Protein AF-I3YHZ5-F1 (afdb_monomer_lite)

Sequence (94 aa):
MKKRLFTAAATLLAAPLFAQTISWDLSPVTASLRTLVPNLLGLLCFVALFGWTIWNLVQNWKDRAEILSNAGWALVIIAVGYGMVYGAMNVLLR

Foldseek 3Di:
DVVVVVVVVVVVVCVVVVVPPPPPPCVVVLVCCLQVVLVVQLVVLLVVLVVVLVVCCVVPVVCNVVSVVVSVVSNVVSVVVSVVSSVVSVVVSD

Organism: Alistipes finegoldii (strain DSM 17242 / JCM 16770 / CCUG 46020 / CIP 107999 / KCTC 15236 / AHN 2437) (NCBI:txid679935)

Radius of gyration: 27.86 Å; chains: 1; bounding box: 53×42×74 Å

Structure (mmCIF, N/CA/C/O backbone):
data_AF-I3YHZ5-F1
#
_entry.id   AF-I3YHZ5-F1
#
loop_
_atom_site.group_PDB
_atom_site.id
_atom_site.type_symbol
_atom_site.label_atom_id
_atom_site.label_alt_id
_atom_site.label_comp_id
_atom_site.label_asym_id
_atom_site.label_entity_id
_atom_site.label_seq_id
_atom_site.pdbx_PDB_ins_code
_atom_site.Cartn_x
_atom_site.Cartn_y
_atom_site.Cartn_z
_atom_site.occupancy
_atom_site.B_iso_or_equiv
_atom_site.auth_seq_id
_atom_site.auth_comp_id
_atom_site.auth_asym_id
_atom_site.auth_atom_id
_atom_site.pdbx_PDB_model_num
ATOM 1 N N . MET A 1 1 ? 34.018 35.836 -51.368 1.00 50.31 1 MET A N 1
ATOM 2 C CA . MET A 1 1 ? 33.249 34.568 -51.453 1.00 50.31 1 MET A CA 1
ATOM 3 C C . MET A 1 1 ? 33.824 33.456 -50.572 1.00 50.31 1 MET A C 1
ATOM 5 O O . MET A 1 1 ? 33.056 32.845 -49.848 1.00 50.31 1 MET A O 1
ATOM 9 N N . LYS A 1 2 ? 35.152 33.251 -50.532 1.00 52.19 2 LYS A N 1
ATOM 10 C CA . LYS A 1 2 ? 35.806 32.194 -49.727 1.00 52.19 2 LYS A CA 1
ATOM 11 C C . LYS A 1 2 ? 35.437 32.202 -48.230 1.00 52.19 2 LYS A C 1
ATOM 13 O O . LYS A 1 2 ? 35.089 31.164 -47.693 1.00 52.19 2 LYS A O 1
ATOM 18 N N . LYS A 1 3 ? 35.410 33.371 -47.574 1.00 53.25 3 LYS A N 1
ATOM 19 C CA . LYS A 1 3 ? 35.113 33.477 -46.128 1.00 53.25 3 LYS A CA 1
ATOM 20 C C . LYS A 1 3 ? 33.712 32.977 -45.740 1.00 53.25 3 LYS A C 1
ATOM 22 O O . LYS A 1 3 ? 33.584 32.336 -44.713 1.00 53.25 3 LYS A O 1
ATOM 27 N N . ARG A 1 4 ? 32.693 33.204 -46.582 1.00 56.06 4 ARG A N 1
ATOM 28 C CA . ARG A 1 4 ? 31.306 32.765 -46.320 1.00 56.06 4 ARG A CA 1
ATOM 29 C C . ARG A 1 4 ? 31.140 31.246 -46.438 1.00 56.06 4 ARG A C 1
ATOM 31 O O . ARG A 1 4 ? 30.349 30.671 -45.705 1.00 56.06 4 ARG A O 1
ATOM 38 N N . LEU A 1 5 ? 31.921 30.609 -47.315 1.00 59.81 5 LEU A N 1
ATOM 39 C CA . LEU A 1 5 ? 31.954 29.150 -47.453 1.00 59.81 5 LEU A CA 1
ATOM 40 C C . LEU A 1 5 ? 32.588 28.484 -46.224 1.00 59.81 5 LEU A C 1
ATOM 42 O O . LEU A 1 5 ? 32.075 27.477 -45.755 1.00 59.81 5 LEU A O 1
ATOM 46 N N . PHE A 1 6 ? 33.640 29.082 -45.652 1.00 59.12 6 PHE A N 1
ATOM 47 C CA . PHE A 1 6 ? 34.243 28.592 -44.406 1.00 59.12 6 PHE A CA 1
ATOM 48 C C . PHE A 1 6 ? 33.299 28.719 -43.205 1.00 59.12 6 PHE A C 1
ATOM 50 O O . PHE A 1 6 ? 33.230 27.804 -42.391 1.00 59.12 6 PHE A O 1
ATOM 57 N N . THR A 1 7 ? 32.534 29.810 -43.106 1.00 60.00 7 THR A N 1
ATOM 58 C CA . THR A 1 7 ? 31.551 29.979 -42.023 1.00 60.00 7 THR A CA 1
ATOM 59 C C . THR A 1 7 ? 30.385 28.998 -42.158 1.00 60.00 7 THR A C 1
ATOM 61 O O . THR A 1 7 ? 29.985 28.405 -41.164 1.00 60.00 7 THR A O 1
ATOM 64 N N . ALA A 1 8 ? 29.894 28.763 -43.380 1.00 60.81 8 ALA A N 1
ATOM 65 C CA . ALA A 1 8 ? 28.836 27.785 -43.643 1.00 60.81 8 ALA A CA 1
ATOM 66 C C . ALA A 1 8 ? 29.292 26.335 -43.383 1.00 60.81 8 ALA A C 1
ATOM 68 O O . ALA A 1 8 ? 28.546 25.539 -42.815 1.00 60.81 8 ALA A O 1
ATOM 69 N N . ALA A 1 9 ? 30.535 25.997 -43.740 1.00 61.94 9 ALA A N 1
ATOM 70 C CA . ALA A 1 9 ? 31.130 24.702 -43.419 1.00 61.94 9 ALA A CA 1
ATOM 71 C C . ALA A 1 9 ? 31.307 24.518 -41.901 1.00 61.94 9 ALA A C 1
ATOM 73 O O . ALA A 1 9 ? 30.995 23.454 -41.381 1.00 61.94 9 ALA A O 1
ATOM 74 N N . ALA A 1 10 ? 31.725 25.557 -41.170 1.00 61.75 10 ALA A N 1
ATOM 75 C CA . ALA A 1 10 ? 31.852 25.507 -39.713 1.00 61.75 10 ALA A CA 1
ATOM 76 C C . ALA A 1 10 ? 30.496 25.329 -39.004 1.00 61.75 10 ALA A C 1
ATOM 78 O O . ALA A 1 10 ? 30.410 24.575 -38.039 1.00 61.75 10 ALA A O 1
ATOM 79 N N . THR A 1 11 ? 29.419 25.948 -39.500 1.00 59.97 11 THR A N 1
ATOM 80 C CA . THR A 1 11 ? 28.065 25.739 -38.956 1.00 59.97 11 THR A CA 1
ATOM 81 C C . THR A 1 11 ? 27.498 24.361 -39.297 1.00 59.97 11 THR A C 1
ATOM 83 O O . THR A 1 11 ? 26.793 23.785 -38.477 1.00 59.97 11 THR A O 1
ATOM 86 N N . LEU A 1 12 ? 27.838 23.794 -40.461 1.00 59.09 12 LEU A N 1
ATOM 87 C CA . LEU A 1 12 ? 27.460 22.422 -40.833 1.00 59.09 12 LEU A CA 1
ATOM 88 C C . LEU A 1 12 ? 28.262 21.361 -40.062 1.00 59.09 12 LEU A C 1
ATOM 90 O O . LEU A 1 12 ? 27.726 20.301 -39.759 1.00 59.09 12 LEU A O 1
ATOM 94 N N . LEU A 1 13 ? 29.514 21.654 -39.695 1.00 58.62 13 LEU A N 1
ATOM 95 C CA . LEU A 1 13 ? 30.344 20.805 -38.829 1.00 58.62 13 LEU A CA 1
ATOM 96 C C . LEU A 1 13 ? 30.010 20.955 -37.333 1.00 58.62 13 LEU A C 1
ATOM 98 O O . LEU A 1 13 ? 30.359 20.072 -36.557 1.00 58.62 13 LEU A O 1
ATOM 102 N N . ALA A 1 14 ? 29.321 22.031 -36.931 1.00 53.81 14 ALA A N 1
ATOM 103 C CA . ALA A 1 14 ? 28.759 22.225 -35.587 1.00 53.81 14 ALA A CA 1
ATOM 104 C C . ALA A 1 14 ? 27.301 21.734 -35.456 1.00 53.81 14 ALA A C 1
ATOM 106 O O . ALA A 1 14 ? 26.838 21.451 -34.352 1.00 53.81 14 ALA A O 1
ATOM 107 N N . ALA A 1 15 ? 26.592 21.547 -36.574 1.00 52.25 15 ALA A N 1
ATOM 108 C CA . ALA A 1 15 ? 25.284 20.896 -36.619 1.00 52.25 15 ALA A CA 1
ATOM 109 C C . ALA A 1 15 ? 25.221 19.477 -35.996 1.00 52.25 15 ALA A C 1
ATOM 111 O O . ALA A 1 15 ? 24.162 19.148 -35.455 1.00 52.25 15 ALA A O 1
ATOM 112 N N . PRO A 1 16 ? 26.288 18.640 -35.966 1.00 54.56 16 PRO A N 1
ATOM 113 C CA . PRO A 1 16 ? 26.219 17.347 -35.301 1.00 54.56 16 PRO A CA 1
ATOM 114 C C . PRO A 1 16 ? 26.145 17.471 -33.775 1.00 54.56 16 PRO A C 1
ATOM 116 O O . PRO A 1 16 ? 25.739 16.508 -33.141 1.00 54.56 16 PRO A O 1
ATOM 119 N N . LEU A 1 17 ? 26.479 18.623 -33.171 1.00 51.41 17 LEU A N 1
ATOM 120 C CA . LEU A 1 17 ? 26.347 18.807 -31.719 1.00 51.41 17 LEU A CA 1
ATOM 121 C C . LEU A 1 17 ? 24.875 18.926 -31.284 1.00 51.41 17 LEU A C 1
ATOM 123 O O . LEU A 1 17 ? 24.511 18.464 -30.211 1.00 51.41 17 LEU A O 1
ATOM 127 N N . PHE A 1 18 ? 24.022 19.510 -32.133 1.00 52.69 18 PHE A N 1
ATOM 128 C CA . PHE A 1 18 ? 22.577 19.641 -31.888 1.00 52.69 18 PHE A CA 1
ATOM 129 C C . PHE A 1 18 ? 21.767 18.447 -32.414 1.00 52.69 18 PHE A C 1
ATOM 131 O O . PHE A 1 18 ? 20.619 18.265 -32.018 1.00 52.69 18 PHE A O 1
ATOM 138 N N . ALA A 1 19 ? 22.360 17.640 -33.300 1.00 49.72 19 ALA A N 1
ATOM 139 C CA . ALA A 1 19 ? 21.787 16.395 -33.812 1.00 49.72 19 ALA A CA 1
ATOM 140 C C . ALA A 1 19 ? 22.252 15.147 -33.037 1.00 49.72 19 ALA A C 1
ATOM 142 O O . ALA A 1 19 ? 21.856 14.032 -33.378 1.00 49.72 19 ALA A O 1
ATOM 143 N N . GLN A 1 20 ? 23.067 15.309 -31.989 1.00 54.06 20 GLN A N 1
ATOM 144 C CA . GLN A 1 20 ? 23.283 14.249 -31.013 1.00 54.06 20 GLN A CA 1
ATOM 145 C C . GLN A 1 20 ? 21.955 13.992 -30.302 1.00 54.06 20 GLN A C 1
ATOM 147 O O . GLN A 1 20 ? 21.537 14.753 -29.431 1.00 54.06 20 GLN A O 1
ATOM 152 N N . THR A 1 21 ? 21.286 12.897 -30.661 1.00 56.59 21 THR A N 1
ATOM 153 C CA . THR A 1 21 ? 20.332 12.256 -29.762 1.00 56.59 21 THR A CA 1
ATOM 154 C C . THR A 1 21 ? 21.094 11.953 -28.482 1.00 56.59 21 THR A C 1
ATOM 156 O O . THR A 1 21 ? 21.861 10.992 -28.426 1.00 56.59 21 THR A O 1
ATOM 159 N N . ILE A 1 22 ? 20.940 12.810 -27.474 1.00 61.59 22 ILE A N 1
ATOM 160 C CA . ILE A 1 22 ? 21.385 12.502 -26.125 1.00 61.59 22 ILE A CA 1
ATOM 161 C C . ILE A 1 22 ? 20.560 11.280 -25.734 1.00 61.59 22 ILE A C 1
ATOM 163 O O . ILE A 1 22 ? 19.361 11.387 -25.474 1.00 61.59 22 ILE A O 1
ATOM 167 N N . SER A 1 23 ? 21.168 10.098 -25.788 1.00 63.28 23 SER A N 1
ATOM 168 C CA . SER A 1 23 ? 20.586 8.886 -25.234 1.00 63.28 23 SER A CA 1
ATOM 169 C C . SER A 1 23 ? 20.624 9.051 -23.720 1.00 63.28 23 SER A C 1
ATOM 171 O O . SER A 1 23 ? 21.587 8.652 -23.066 1.00 63.28 23 SER A O 1
ATOM 173 N N . TRP A 1 24 ? 19.628 9.750 -23.176 1.00 69.06 24 TRP A N 1
ATOM 174 C CA . TRP A 1 24 ? 19.449 9.865 -21.738 1.00 69.06 24 TRP A CA 1
ATOM 175 C C . TRP A 1 24 ? 19.228 8.457 -21.202 1.00 69.06 24 TRP A C 1
ATOM 177 O O . TRP A 1 24 ? 18.218 7.824 -21.513 1.00 69.06 24 TRP A O 1
ATOM 187 N N . ASP A 1 25 ? 20.188 7.957 -20.427 1.00 76.75 25 ASP A N 1
ATOM 188 C CA . ASP A 1 25 ? 19.994 6.720 -19.692 1.00 76.75 25 ASP A CA 1
ATOM 189 C C . ASP A 1 25 ? 18.943 6.974 -18.605 1.00 76.75 25 ASP A C 1
ATOM 191 O O . ASP A 1 25 ? 19.209 7.577 -17.565 1.00 76.75 25 ASP A O 1
ATOM 195 N N . LEU A 1 26 ? 17.708 6.567 -18.895 1.00 76.88 26 LEU A N 1
ATOM 196 C CA . LEU A 1 26 ? 16.567 6.662 -17.988 1.00 76.88 26 LEU A CA 1
ATOM 197 C C . LEU A 1 26 ? 16.493 5.456 -17.037 1.00 76.88 26 LEU A C 1
ATOM 199 O O . LEU A 1 26 ? 15.573 5.392 -16.216 1.00 76.88 26 LEU A O 1
ATOM 203 N N . SER A 1 27 ? 17.449 4.521 -17.096 1.00 79.19 27 SER A N 1
ATOM 204 C CA . SER A 1 27 ? 17.558 3.384 -16.171 1.00 79.19 27 SER A CA 1
ATOM 205 C C . SER A 1 27 ? 17.508 3.804 -14.690 1.00 79.19 27 SER A C 1
ATOM 207 O O . SER A 1 27 ? 16.724 3.225 -13.934 1.00 79.19 27 SER A O 1
ATOM 209 N N . PRO A 1 28 ? 18.204 4.873 -14.242 1.00 78.31 28 PRO A N 1
ATOM 210 C CA . PRO A 1 28 ? 18.143 5.301 -12.843 1.00 78.31 28 PRO A CA 1
ATOM 211 C C . PRO A 1 28 ? 16.748 5.792 -12.424 1.00 78.31 28 PRO A C 1
ATOM 213 O O . PRO A 1 28 ? 16.287 5.526 -11.310 1.00 78.31 28 PRO A O 1
ATOM 216 N N . VAL A 1 29 ? 16.051 6.497 -13.323 1.00 79.44 29 VAL A N 1
ATOM 217 C CA . VAL A 1 29 ? 14.714 7.060 -13.069 1.00 79.44 29 VAL A CA 1
ATOM 218 C C . VAL A 1 29 ? 13.661 5.955 -13.066 1.00 79.44 29 VAL A C 1
ATOM 220 O O . VAL A 1 29 ? 12.833 5.893 -12.162 1.00 79.44 29 VAL A O 1
ATOM 223 N N . THR A 1 30 ? 13.719 5.040 -14.032 1.00 80.25 30 THR A N 1
ATOM 224 C CA . THR A 1 30 ? 12.805 3.891 -14.125 1.00 80.25 30 THR A CA 1
ATOM 225 C C . THR A 1 30 ? 12.988 2.920 -12.957 1.00 80.25 30 THR A C 1
ATOM 227 O O . THR A 1 30 ? 11.996 2.484 -12.368 1.00 80.25 30 THR A O 1
ATOM 230 N N . ALA A 1 31 ? 14.230 2.653 -12.538 1.00 77.56 31 ALA A N 1
ATOM 231 C CA . ALA A 1 31 ? 14.525 1.859 -11.345 1.00 77.56 31 ALA A CA 1
ATOM 232 C C . ALA A 1 31 ? 13.973 2.507 -10.064 1.00 77.56 31 ALA A C 1
ATOM 234 O O . ALA A 1 31 ? 13.407 1.818 -9.213 1.00 7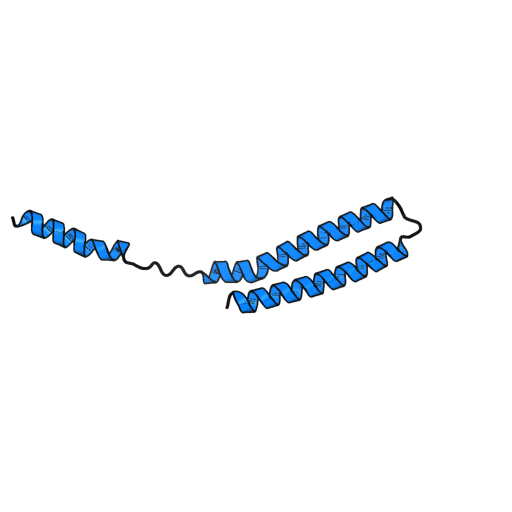7.56 31 ALA A O 1
ATOM 235 N N . SER A 1 32 ? 14.083 3.834 -9.949 1.00 84.44 32 SER A N 1
ATOM 236 C CA . SER A 1 32 ? 13.541 4.581 -8.810 1.00 84.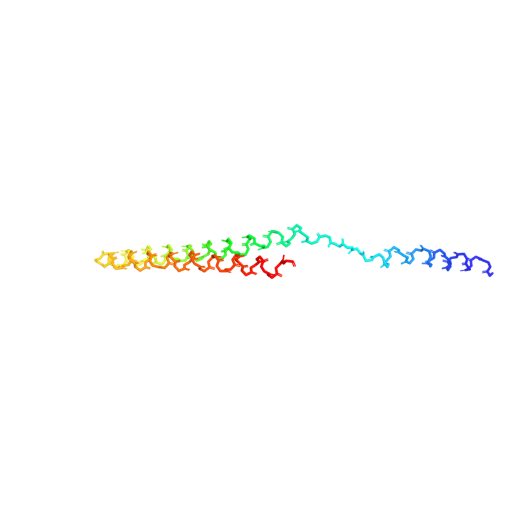44 32 SER A CA 1
ATOM 237 C C . SER A 1 32 ? 12.011 4.577 -8.799 1.00 84.44 32 SER A C 1
ATOM 239 O O . SER A 1 32 ? 11.404 4.307 -7.766 1.00 84.44 32 SER A O 1
ATOM 241 N N . LEU A 1 33 ? 11.362 4.812 -9.943 1.00 83.62 33 LEU A N 1
ATOM 242 C CA . LEU A 1 33 ? 9.896 4.820 -10.056 1.00 83.62 33 LEU A CA 1
ATOM 243 C C . LEU A 1 33 ? 9.273 3.467 -9.698 1.00 83.62 33 LEU A C 1
ATOM 245 O O . LEU A 1 33 ? 8.224 3.421 -9.054 1.00 83.62 33 LEU A O 1
ATOM 249 N N . ARG A 1 34 ? 9.952 2.372 -10.054 1.00 85.50 34 ARG A N 1
ATOM 250 C CA . ARG A 1 34 ? 9.513 0.998 -9.789 1.00 85.50 34 ARG A CA 1
ATOM 251 C C . ARG A 1 34 ? 9.296 0.699 -8.306 1.00 85.50 34 ARG A C 1
ATOM 253 O O . ARG A 1 34 ? 8.437 -0.111 -7.970 1.00 85.50 34 ARG A O 1
ATOM 260 N N . THR A 1 35 ? 10.058 1.341 -7.426 1.00 86.81 35 THR A N 1
ATOM 261 C CA . THR A 1 35 ? 9.942 1.170 -5.971 1.00 86.81 35 THR A CA 1
ATOM 262 C C . THR A 1 35 ? 9.222 2.346 -5.319 1.00 86.81 35 THR A C 1
ATOM 264 O O . THR A 1 35 ? 8.420 2.147 -4.409 1.00 86.81 35 THR A O 1
ATOM 267 N N . LEU A 1 36 ? 9.442 3.567 -5.807 1.00 90.38 36 LEU A N 1
ATOM 268 C CA . LEU A 1 36 ? 8.884 4.783 -5.225 1.00 90.38 36 LEU A CA 1
ATOM 269 C C . LEU A 1 36 ? 7.354 4.812 -5.293 1.00 90.38 36 LEU A C 1
ATOM 271 O O . LEU A 1 36 ? 6.713 5.095 -4.286 1.00 90.38 36 LEU A O 1
ATOM 275 N N . VAL A 1 37 ? 6.767 4.495 -6.451 1.00 90.50 37 VAL A N 1
ATOM 276 C CA . VAL A 1 37 ? 5.307 4.519 -6.643 1.00 90.50 37 VAL A CA 1
ATOM 277 C C . VAL A 1 37 ? 4.586 3.572 -5.673 1.00 90.50 37 VAL A C 1
ATOM 279 O O . VAL A 1 37 ? 3.734 4.049 -4.918 1.00 90.50 37 VAL A O 1
ATOM 282 N N . PRO A 1 38 ? 4.917 2.265 -5.616 1.00 91.31 38 PRO A N 1
ATOM 283 C CA . PRO A 1 38 ? 4.265 1.365 -4.672 1.00 91.31 38 PRO A CA 1
ATOM 284 C C . PRO A 1 38 ? 4.551 1.751 -3.214 1.00 91.31 38 PRO A C 1
ATOM 286 O O . PRO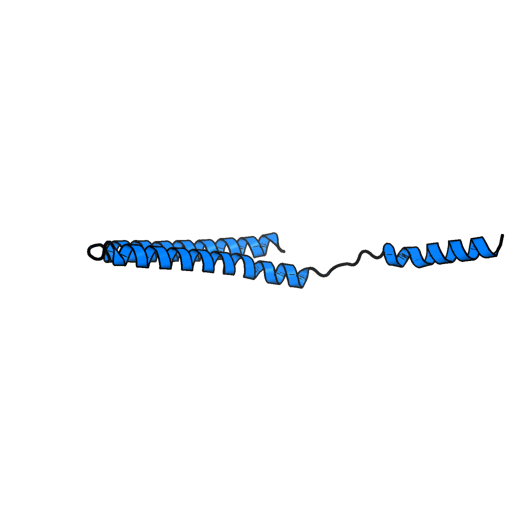 A 1 38 ? 3.645 1.668 -2.388 1.00 91.31 38 PRO A O 1
ATOM 289 N N . ASN A 1 39 ? 5.753 2.243 -2.885 1.00 93.19 39 ASN A N 1
ATOM 290 C CA . ASN A 1 39 ? 6.089 2.676 -1.522 1.00 93.19 39 ASN A CA 1
ATOM 291 C C . ASN A 1 39 ? 5.258 3.873 -1.055 1.00 93.19 39 ASN A C 1
ATOM 293 O O . ASN A 1 39 ? 4.727 3.847 0.055 1.00 93.19 39 ASN A O 1
ATOM 297 N N . LEU A 1 40 ? 5.119 4.904 -1.891 1.00 94.31 40 LEU A N 1
ATOM 298 C CA . LEU A 1 40 ? 4.308 6.074 -1.559 1.00 94.31 40 LEU A CA 1
ATOM 299 C C . LEU A 1 40 ? 2.830 5.706 -1.437 1.00 94.31 40 LEU A C 1
ATOM 301 O O . LEU A 1 40 ? 2.179 6.128 -0.484 1.00 94.31 40 LEU A O 1
ATOM 305 N N . LEU A 1 41 ? 2.314 4.879 -2.352 1.00 92.69 41 LEU A N 1
ATOM 306 C CA . LEU A 1 41 ? 0.940 4.388 -2.273 1.00 92.69 41 LEU A CA 1
ATOM 307 C C . LEU A 1 41 ? 0.702 3.615 -0.969 1.00 92.69 41 LEU A C 1
ATOM 309 O O . LEU A 1 41 ? -0.229 3.927 -0.229 1.00 92.69 41 LEU A O 1
ATOM 313 N N . GLY A 1 42 ? 1.566 2.643 -0.663 1.00 92.31 42 GLY A N 1
ATOM 314 C CA . GLY A 1 42 ? 1.469 1.836 0.551 1.00 92.31 42 GLY A CA 1
ATOM 315 C C . GLY A 1 42 ? 1.529 2.685 1.821 1.00 92.31 42 GLY A C 1
ATOM 316 O O . GLY A 1 42 ? 0.712 2.497 2.721 1.00 92.31 42 GLY A O 1
ATOM 317 N N . LEU A 1 43 ? 2.436 3.666 1.871 1.00 95.00 43 LEU A N 1
ATOM 318 C CA . LEU A 1 43 ? 2.565 4.584 3.002 1.00 95.00 43 LEU A CA 1
ATOM 319 C C . LEU A 1 43 ? 1.303 5.432 3.198 1.00 95.00 43 LEU A C 1
ATOM 321 O O . LEU A 1 43 ? 0.803 5.531 4.317 1.00 95.00 43 LEU A O 1
ATOM 325 N N . LEU A 1 44 ? 0.767 6.022 2.127 1.00 95.69 44 LEU A N 1
ATOM 326 C CA . LEU A 1 44 ? -0.443 6.845 2.205 1.00 95.69 44 LEU A CA 1
ATOM 327 C C . LEU A 1 44 ? -1.654 6.021 2.653 1.00 95.69 44 LEU A C 1
ATOM 329 O O . LEU A 1 44 ? -2.398 6.454 3.535 1.00 95.69 44 LEU A O 1
ATOM 333 N N . CYS A 1 45 ? -1.822 4.813 2.107 1.00 95.62 45 CYS A N 1
ATOM 334 C CA . CYS A 1 45 ? -2.876 3.896 2.533 1.00 95.62 45 CYS A CA 1
ATOM 335 C C . CYS A 1 45 ? -2.723 3.494 4.006 1.00 95.62 45 CYS A C 1
ATOM 337 O O . CYS A 1 45 ? -3.715 3.455 4.734 1.00 95.62 45 CYS A O 1
ATOM 339 N N . PHE A 1 46 ? -1.494 3.242 4.464 1.00 94.38 46 PHE A N 1
ATOM 340 C CA . PHE A 1 46 ? -1.223 2.906 5.859 1.00 94.38 46 PHE A CA 1
ATOM 341 C C . PHE A 1 46 ? -1.570 4.062 6.805 1.00 94.38 46 PHE A C 1
ATOM 343 O O . PHE A 1 46 ? -2.271 3.854 7.794 1.00 94.38 46 PHE A O 1
ATOM 350 N N . VAL A 1 47 ? -1.144 5.287 6.486 1.00 96.81 47 VAL A N 1
ATOM 351 C CA . VAL A 1 47 ? -1.451 6.481 7.292 1.00 96.81 47 VAL A CA 1
ATOM 352 C C . VAL A 1 47 ? -2.958 6.727 7.357 1.00 96.81 47 VAL A C 1
ATOM 354 O O . VAL A 1 47 ? -3.490 6.980 8.439 1.00 96.81 47 VAL A O 1
ATOM 357 N N . ALA A 1 48 ? -3.660 6.606 6.227 1.00 95.88 48 ALA A N 1
ATOM 358 C CA . ALA A 1 48 ? -5.111 6.762 6.178 1.00 95.88 48 ALA A CA 1
ATOM 359 C C . ALA A 1 48 ? -5.825 5.714 7.042 1.00 95.88 48 ALA A C 1
ATOM 361 O O . ALA A 1 48 ? -6.698 6.062 7.840 1.00 95.88 48 ALA A O 1
ATOM 362 N N . LEU A 1 49 ? -5.419 4.446 6.936 1.00 96.62 49 LEU A N 1
ATOM 363 C CA . LEU A 1 49 ? -5.988 3.371 7.740 1.00 96.62 49 LEU A CA 1
ATOM 364 C C . LEU A 1 49 ? -5.729 3.585 9.233 1.00 96.62 49 LEU A C 1
ATOM 366 O O . LEU A 1 49 ? -6.636 3.415 10.047 1.00 96.62 49 LEU A O 1
ATOM 370 N N . PHE A 1 50 ? -4.512 3.984 9.596 1.00 95.62 50 PHE A N 1
ATOM 371 C CA . PHE A 1 50 ? -4.139 4.230 10.983 1.00 95.62 50 PHE A CA 1
ATOM 372 C C . PHE A 1 50 ? -4.946 5.387 11.587 1.00 95.62 50 PHE A C 1
ATOM 374 O O . PHE A 1 50 ? -5.536 5.234 12.657 1.00 95.62 50 PHE A O 1
ATOM 381 N N . GLY A 1 51 ? -5.052 6.508 10.866 1.00 95.88 51 GLY A N 1
ATOM 382 C CA . GLY A 1 51 ? -5.866 7.653 11.277 1.00 95.88 51 GLY A CA 1
ATOM 383 C C . GLY A 1 51 ? -7.343 7.289 11.444 1.00 95.88 51 GLY A C 1
ATOM 384 O O . GLY A 1 51 ? -7.941 7.597 12.476 1.00 95.88 51 GLY A O 1
ATOM 385 N N . TRP A 1 52 ? -7.913 6.565 10.476 1.00 95.81 52 TRP A N 1
ATOM 386 C CA . TRP A 1 52 ? -9.298 6.092 10.543 1.00 95.81 52 TRP A CA 1
ATOM 387 C C . TRP A 1 52 ? -9.534 5.130 11.716 1.00 95.81 52 TRP A C 1
ATOM 389 O O . TRP A 1 52 ? -10.541 5.240 12.418 1.00 95.81 52 TRP A O 1
ATOM 399 N N . THR A 1 53 ? -8.598 4.214 11.968 1.00 95.88 53 THR A N 1
ATOM 400 C CA . THR A 1 53 ? -8.709 3.221 13.047 1.00 95.88 53 THR A CA 1
ATOM 401 C C . THR A 1 53 ? -8.670 3.895 14.416 1.00 95.88 53 THR A C 1
ATOM 403 O O . THR A 1 53 ? -9.524 3.617 15.255 1.00 95.88 53 THR A O 1
ATOM 406 N N . ILE A 1 54 ? -7.729 4.822 14.640 1.00 96.19 54 ILE A N 1
ATOM 407 C CA . ILE A 1 54 ? -7.639 5.571 15.903 1.00 96.19 54 ILE A CA 1
ATOM 408 C C . ILE A 1 54 ? -8.902 6.393 16.133 1.00 96.19 54 ILE A C 1
ATOM 410 O O . ILE A 1 54 ? -9.479 6.331 17.217 1.00 96.19 54 ILE A O 1
ATOM 414 N N . TRP A 1 55 ? -9.351 7.133 15.119 1.00 96.75 55 TRP A N 1
ATOM 415 C CA . TRP A 1 55 ? -10.555 7.952 15.223 1.00 96.75 55 TRP A CA 1
ATOM 416 C C . TRP A 1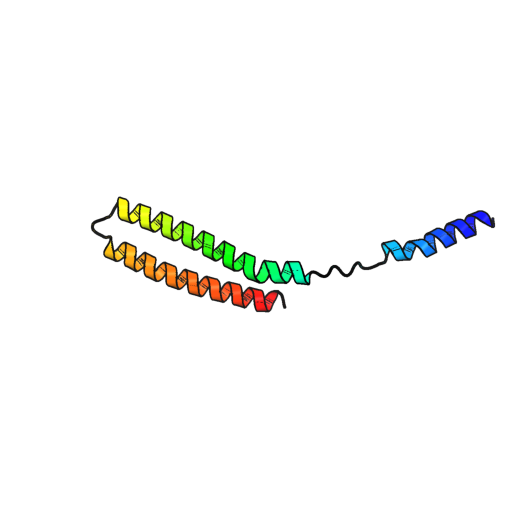 55 ? -11.775 7.122 15.640 1.00 96.75 55 TRP A C 1
ATOM 418 O O . TRP A 1 55 ? -12.485 7.488 16.578 1.00 96.75 55 TRP A O 1
ATOM 428 N N . ASN A 1 56 ? -11.978 5.962 15.010 1.00 95.81 56 ASN A N 1
ATOM 429 C CA . ASN A 1 56 ? -13.089 5.076 15.353 1.00 95.81 56 ASN A CA 1
ATOM 430 C C . ASN A 1 56 ? -12.935 4.425 16.725 1.00 95.81 56 ASN A C 1
ATOM 432 O O . ASN A 1 56 ? -13.927 4.302 17.438 1.00 95.81 56 ASN A O 1
ATOM 436 N N . LEU A 1 57 ? -11.722 4.044 17.129 1.00 96.19 57 LEU A N 1
ATOM 437 C CA . LEU A 1 57 ? -11.486 3.494 18.465 1.00 96.19 57 LEU A CA 1
ATOM 438 C C . LEU A 1 57 ? -11.810 4.508 19.564 1.00 96.19 57 LEU A C 1
ATOM 440 O O . LEU A 1 57 ? -12.401 4.135 20.575 1.00 96.19 57 LEU A O 1
ATOM 444 N N . VAL A 1 58 ? -11.452 5.780 19.363 1.00 96.69 58 VAL A N 1
ATOM 445 C CA . VAL A 1 58 ? -11.743 6.857 20.320 1.00 96.69 58 VAL A CA 1
ATOM 446 C C . VAL A 1 58 ? -13.249 7.085 20.454 1.00 96.69 58 VAL A C 1
ATOM 448 O O . VAL A 1 58 ? -13.737 7.257 21.568 1.00 96.69 58 VAL A O 1
ATOM 451 N N . GLN A 1 59 ? -13.995 7.066 19.347 1.00 95.50 59 GLN A N 1
ATOM 452 C CA . GLN A 1 59 ? -15.440 7.317 19.381 1.00 95.50 59 GLN A CA 1
ATOM 453 C C . GLN A 1 59 ? -16.265 6.095 19.805 1.00 95.50 59 GLN A C 1
ATOM 455 O O . GLN A 1 59 ? -17.249 6.238 20.525 1.00 95.50 59 GLN A O 1
ATOM 460 N N . ASN A 1 60 ? -15.853 4.895 19.393 1.00 94.94 60 ASN A N 1
ATOM 461 C CA . ASN A 1 60 ? -16.647 3.668 19.481 1.00 94.94 60 ASN A CA 1
ATOM 462 C C . ASN A 1 60 ? -15.859 2.536 20.166 1.00 94.94 60 ASN A C 1
ATOM 464 O O . ASN A 1 60 ? -15.757 1.417 19.668 1.00 94.94 60 ASN A O 1
ATOM 468 N N . TRP A 1 61 ? -15.298 2.805 21.350 1.00 93.31 61 TRP A N 1
ATOM 469 C CA . TRP A 1 61 ? -14.444 1.848 22.079 1.00 93.31 61 TRP A CA 1
ATOM 470 C C . TRP A 1 61 ? -15.123 0.509 22.431 1.00 93.31 61 TRP A C 1
ATOM 472 O O . TRP A 1 61 ? -14.463 -0.528 22.593 1.00 93.31 61 TRP A O 1
ATOM 482 N N . LYS A 1 62 ? -16.454 0.506 22.567 1.00 95.44 62 LYS A N 1
ATOM 483 C CA . LYS A 1 62 ? -17.228 -0.722 22.803 1.00 95.44 62 LYS A CA 1
ATOM 484 C C . LYS A 1 62 ? -17.081 -1.710 21.640 1.00 95.44 62 LYS A C 1
ATOM 486 O O . LYS A 1 62 ? -16.928 -2.901 21.903 1.00 95.44 62 LYS A O 1
ATOM 491 N N . ASP A 1 63 ? -16.947 -1.199 20.419 1.00 95.56 63 ASP A N 1
ATOM 492 C CA . ASP A 1 63 ? -16.875 -1.973 19.174 1.00 95.56 63 ASP A CA 1
ATOM 493 C C . ASP A 1 63 ? -15.427 -2.190 18.697 1.00 95.56 63 ASP A C 1
ATOM 495 O O . ASP A 1 63 ? -15.166 -2.574 17.557 1.00 95.56 63 ASP A O 1
ATOM 499 N N . ARG A 1 64 ? -14.443 -1.981 19.586 1.00 95.31 64 ARG A N 1
ATOM 500 C CA . ARG A 1 64 ? -13.004 -2.062 19.273 1.00 95.31 64 ARG A CA 1
ATOM 501 C C . ARG A 1 64 ? -12.582 -3.347 18.560 1.00 95.31 64 ARG A C 1
ATOM 503 O O . ARG A 1 64 ? -11.675 -3.302 17.739 1.00 95.31 64 ARG A O 1
ATOM 510 N N . ALA A 1 65 ? -13.211 -4.481 18.873 1.00 95.12 65 ALA A N 1
ATOM 511 C CA . ALA A 1 65 ? -12.871 -5.765 18.265 1.00 95.12 65 ALA A CA 1
ATOM 512 C C . ALA A 1 65 ? -13.219 -5.797 16.769 1.00 95.12 65 ALA A C 1
ATOM 514 O O . ALA A 1 65 ? -12.410 -6.251 15.964 1.00 95.12 65 ALA A O 1
ATOM 515 N N . GLU A 1 66 ? -14.381 -5.263 16.395 1.00 95.12 66 GLU A N 1
ATOM 516 C CA . GLU A 1 66 ? -14.808 -5.165 15.000 1.00 95.12 66 GLU A CA 1
ATOM 517 C C . GLU A 1 66 ? -13.960 -4.141 14.239 1.00 95.12 66 GLU A C 1
ATOM 519 O O . GLU A 1 66 ? -13.465 -4.432 13.152 1.00 95.12 66 GLU A O 1
ATOM 524 N N . ILE A 1 67 ? -13.689 -2.982 14.851 1.00 94.69 67 ILE A N 1
ATOM 525 C CA . ILE A 1 67 ? -12.832 -1.939 14.263 1.00 94.69 67 ILE A CA 1
ATOM 526 C C . ILE A 1 67 ? -11.421 -2.479 13.992 1.00 94.69 67 ILE A C 1
ATOM 528 O O . ILE A 1 67 ? -10.890 -2.297 12.897 1.00 94.69 67 ILE A O 1
ATOM 532 N N . LEU A 1 68 ? -10.819 -3.172 14.964 1.00 94.75 68 LEU A N 1
ATOM 533 C CA . LEU A 1 68 ? -9.493 -3.777 14.813 1.00 94.75 68 LEU A CA 1
ATOM 534 C C . LEU A 1 68 ? -9.495 -4.929 13.802 1.00 94.75 68 LEU A C 1
ATOM 536 O O . LEU A 1 68 ? -8.528 -5.073 13.057 1.00 94.75 68 LEU A O 1
ATOM 540 N N . SER A 1 69 ? -10.567 -5.724 13.738 1.00 95.88 69 SER A N 1
ATOM 541 C CA . SER A 1 69 ? -10.705 -6.782 12.731 1.00 95.88 69 SER A CA 1
ATOM 542 C C . SER A 1 69 ? -10.784 -6.200 11.318 1.00 95.88 69 SER A C 1
ATOM 544 O O . SER A 1 69 ? -10.032 -6.625 10.438 1.00 95.88 69 SER A O 1
ATOM 546 N N . ASN A 1 70 ? -11.600 -5.163 11.115 1.00 95.19 70 ASN A N 1
ATOM 547 C CA . ASN A 1 70 ? -11.703 -4.453 9.840 1.00 95.19 70 ASN A CA 1
ATOM 548 C C . ASN A 1 70 ? -10.381 -3.781 9.458 1.00 95.19 70 ASN A C 1
ATOM 550 O O . ASN A 1 70 ? -9.964 -3.864 8.303 1.00 95.19 70 ASN A O 1
ATOM 554 N N . ALA A 1 71 ? -9.681 -3.178 10.423 1.00 95.12 71 ALA A N 1
ATOM 555 C CA . ALA A 1 71 ? -8.351 -2.626 10.194 1.00 95.12 71 ALA A CA 1
ATOM 556 C C . ALA A 1 71 ? -7.334 -3.711 9.797 1.00 95.12 71 ALA A C 1
ATOM 558 O O . ALA A 1 71 ? -6.536 -3.509 8.883 1.00 95.12 71 ALA A O 1
ATOM 559 N N . GLY A 1 72 ? -7.397 -4.889 10.424 1.00 95.69 72 GLY A N 1
ATOM 560 C CA . GLY A 1 72 ? -6.582 -6.046 10.057 1.00 95.69 72 GLY A CA 1
ATOM 561 C C . GLY A 1 72 ? -6.821 -6.502 8.615 1.00 95.69 72 GLY A C 1
ATOM 562 O O . GLY A 1 72 ? -5.868 -6.650 7.851 1.00 95.69 72 GLY A O 1
ATOM 563 N N . TRP A 1 73 ? -8.081 -6.654 8.203 1.00 95.88 73 TRP A N 1
ATOM 564 C CA . TRP A 1 73 ? -8.421 -7.003 6.817 1.00 95.88 73 TRP A CA 1
ATOM 565 C C . TRP A 1 73 ? -8.016 -5.918 5.818 1.00 95.88 73 TRP A C 1
ATOM 567 O O . TRP A 1 73 ? -7.502 -6.228 4.742 1.00 95.88 73 TRP A O 1
ATOM 577 N N . ALA A 1 74 ? -8.176 -4.646 6.182 1.00 94.62 74 ALA A N 1
ATOM 578 C CA . ALA A 1 74 ? -7.724 -3.534 5.359 1.00 94.62 74 ALA A CA 1
ATOM 579 C C . ALA A 1 74 ? -6.198 -3.555 5.154 1.00 94.62 74 ALA A C 1
ATOM 581 O O . ALA A 1 74 ? -5.741 -3.327 4.035 1.00 94.62 74 ALA A O 1
ATOM 582 N N . LEU A 1 75 ? -5.404 -3.908 6.175 1.00 95.44 75 LEU A N 1
ATOM 583 C CA . LEU A 1 75 ? -3.953 -4.096 6.019 1.00 95.44 75 LEU A CA 1
ATOM 584 C C . LEU A 1 75 ? -3.614 -5.201 5.012 1.00 95.44 75 LEU A C 1
ATOM 586 O O . LEU A 1 75 ? -2.708 -5.018 4.198 1.00 95.44 75 LEU A O 1
ATOM 590 N N . VAL A 1 76 ? -4.349 -6.318 5.025 1.00 96.12 76 VAL A N 1
ATOM 591 C CA . VAL A 1 76 ? -4.163 -7.401 4.043 1.00 96.12 76 VAL A CA 1
ATOM 592 C C . VAL A 1 76 ? -4.426 -6.891 2.625 1.00 96.12 76 VAL A C 1
ATOM 594 O O . VAL A 1 76 ? -3.620 -7.131 1.726 1.00 96.12 76 VAL A O 1
ATOM 597 N N . ILE A 1 77 ? -5.507 -6.135 2.424 1.00 95.25 77 ILE A N 1
ATOM 598 C CA . ILE A 1 77 ? -5.842 -5.549 1.117 1.00 95.25 77 ILE A CA 1
ATOM 599 C C . ILE A 1 77 ? -4.748 -4.578 0.656 1.00 95.25 77 ILE A C 1
ATOM 601 O O . ILE A 1 77 ? -4.342 -4.629 -0.505 1.00 95.25 77 ILE A O 1
ATOM 605 N N . ILE A 1 78 ? -4.231 -3.733 1.553 1.00 94.81 78 ILE A N 1
ATOM 606 C CA . ILE A 1 78 ? -3.131 -2.808 1.241 1.00 94.81 78 ILE A CA 1
ATOM 607 C C . ILE A 1 78 ? -1.874 -3.581 0.830 1.00 94.81 78 ILE A C 1
ATOM 609 O O . ILE A 1 78 ? -1.245 -3.224 -0.164 1.00 94.81 78 ILE A O 1
ATOM 613 N N . ALA A 1 79 ? -1.523 -4.657 1.539 1.00 94.69 79 ALA A N 1
ATOM 614 C CA . ALA A 1 79 ? -0.361 -5.481 1.209 1.00 94.69 79 ALA A CA 1
ATOM 615 C C . ALA A 1 79 ? -0.495 -6.151 -0.171 1.00 94.69 79 ALA A C 1
ATOM 617 O O . ALA A 1 79 ? 0.445 -6.127 -0.970 1.00 94.69 79 ALA A O 1
ATOM 618 N N . VAL A 1 80 ? -1.674 -6.695 -0.488 1.00 96.25 80 VAL A N 1
ATOM 619 C CA . VAL A 1 80 ? -1.958 -7.269 -1.814 1.00 96.25 80 VAL A CA 1
ATOM 620 C C . VAL A 1 80 ? -1.909 -6.187 -2.895 1.00 96.25 80 VAL A C 1
ATOM 622 O O . VAL A 1 80 ? -1.247 -6.371 -3.917 1.00 96.25 80 VAL A O 1
ATOM 625 N N . GLY A 1 81 ? -2.543 -5.035 -2.660 1.00 94.44 81 GLY A N 1
ATOM 626 C CA . GLY A 1 81 ? -2.521 -3.882 -3.562 1.00 94.44 81 GLY A CA 1
ATOM 627 C C . GLY A 1 81 ? -1.105 -3.391 -3.855 1.00 94.44 81 GLY A C 1
ATOM 628 O O . GLY A 1 81 ? -0.745 -3.207 -5.017 1.00 94.44 81 GLY A O 1
ATOM 629 N N . TYR A 1 82 ? -0.274 -3.267 -2.819 1.00 94.00 82 TYR A N 1
ATOM 630 C CA . TYR A 1 82 ? 1.143 -2.939 -2.948 1.00 94.00 82 TYR A CA 1
ATOM 631 C C . TYR A 1 82 ? 1.870 -3.936 -3.858 1.00 94.00 82 TYR A C 1
ATOM 633 O O . TYR A 1 82 ? 2.553 -3.525 -4.797 1.00 94.00 82 TYR A O 1
ATOM 641 N N . GLY A 1 83 ? 1.691 -5.241 -3.621 1.00 92.50 83 GLY A N 1
ATOM 642 C CA . GLY A 1 83 ? 2.316 -6.293 -4.426 1.00 92.50 83 GLY A CA 1
ATOM 643 C C . GLY A 1 83 ? 1.897 -6.240 -5.896 1.00 92.50 83 GLY A C 1
ATOM 644 O O . GLY A 1 83 ? 2.745 -6.348 -6.783 1.00 92.50 83 GLY A O 1
ATOM 645 N N . MET A 1 84 ? 0.611 -6.002 -6.168 1.00 95.06 84 MET A N 1
ATOM 646 C CA . MET A 1 84 ? 0.106 -5.845 -7.535 1.00 95.06 84 MET A CA 1
ATOM 647 C C . MET A 1 84 ? 0.699 -4.619 -8.231 1.00 95.06 84 MET A C 1
ATOM 649 O O . MET A 1 84 ? 1.135 -4.724 -9.375 1.00 95.06 84 MET A O 1
ATOM 653 N N . VAL A 1 85 ? 0.753 -3.468 -7.554 1.00 92.94 85 VAL A N 1
ATOM 654 C CA . VAL A 1 85 ? 1.318 -2.234 -8.123 1.00 92.94 85 VAL A CA 1
ATOM 655 C C . VAL A 1 85 ? 2.816 -2.389 -8.365 1.00 92.94 85 VAL A C 1
ATOM 657 O O . VAL A 1 85 ? 3.301 -2.030 -9.436 1.00 92.94 85 VAL A O 1
ATOM 660 N N . TYR A 1 86 ? 3.546 -2.990 -7.427 1.00 91.88 86 TYR A N 1
ATOM 661 C CA . TYR A 1 86 ? 4.959 -3.313 -7.608 1.00 91.88 86 TYR A CA 1
ATOM 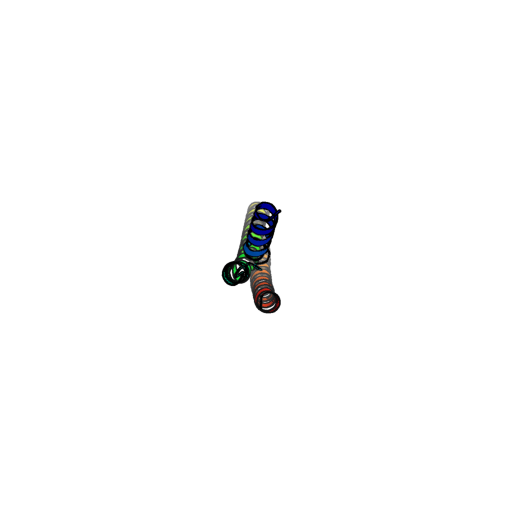662 C C . TYR A 1 86 ? 5.181 -4.261 -8.799 1.00 91.88 86 TYR A C 1
ATOM 664 O O . TYR A 1 86 ? 6.055 -4.023 -9.636 1.00 91.88 86 TYR A O 1
ATOM 672 N N . GLY A 1 87 ? 4.365 -5.311 -8.928 1.00 91.88 87 GLY A N 1
ATOM 673 C CA . GLY A 1 87 ? 4.395 -6.223 -10.072 1.00 91.88 87 GLY A CA 1
ATOM 674 C C . GLY A 1 87 ? 4.106 -5.512 -11.397 1.00 91.88 87 GLY A C 1
ATOM 675 O O . GLY A 1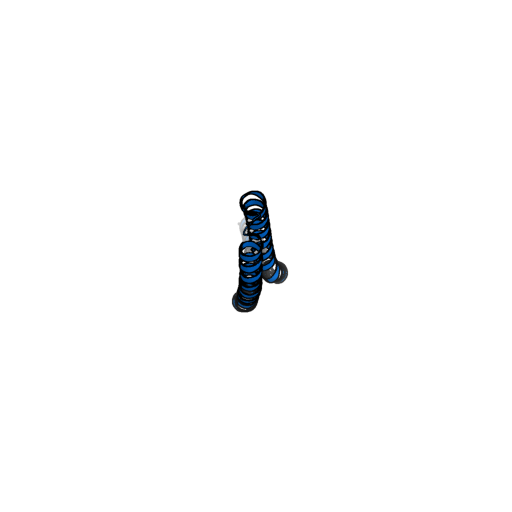 87 ? 4.865 -5.661 -12.355 1.00 91.88 87 GLY A O 1
ATOM 676 N N . ALA A 1 88 ? 3.072 -4.671 -11.438 1.00 90.62 88 ALA A N 1
ATOM 677 C CA . ALA A 1 88 ? 2.724 -3.874 -12.611 1.00 90.62 88 ALA A CA 1
ATOM 678 C C . ALA A 1 88 ? 3.862 -2.925 -13.012 1.00 90.62 88 ALA A C 1
ATOM 680 O O . ALA A 1 88 ? 4.213 -2.852 -14.187 1.00 90.62 88 ALA A O 1
ATOM 681 N N . MET A 1 89 ? 4.504 -2.256 -12.050 1.00 91.25 89 MET A N 1
ATOM 682 C CA . MET A 1 89 ? 5.658 -1.394 -12.319 1.00 91.25 89 MET A CA 1
ATOM 683 C C . MET A 1 89 ? 6.851 -2.163 -12.892 1.00 91.25 89 MET A C 1
ATOM 685 O O . MET A 1 89 ? 7.539 -1.649 -13.771 1.00 91.25 89 MET A O 1
ATOM 689 N N . ASN A 1 90 ? 7.081 -3.403 -12.454 1.00 88.38 90 ASN A N 1
ATOM 690 C CA . ASN A 1 90 ? 8.120 -4.257 -13.034 1.00 88.38 90 ASN A CA 1
ATOM 691 C C . ASN A 1 90 ? 7.830 -4.665 -14.486 1.00 88.38 90 ASN A C 1
ATOM 693 O O . ASN A 1 90 ? 8.772 -4.854 -15.253 1.00 88.38 90 ASN A O 1
ATOM 697 N N . VAL A 1 91 ? 6.557 -4.815 -14.858 1.00 88.50 91 VAL A N 1
ATOM 698 C CA . VAL A 1 91 ? 6.149 -5.146 -16.233 1.00 88.50 91 VAL A CA 1
ATOM 699 C C . VAL A 1 91 ? 6.189 -3.913 -17.137 1.00 88.50 91 VAL A C 1
ATOM 701 O O . VAL A 1 91 ? 6.658 -4.006 -18.265 1.00 88.50 91 VAL A O 1
ATOM 704 N N . LEU A 1 92 ? 5.706 -2.768 -16.647 1.00 85.88 92 LEU A N 1
ATOM 705 C CA . LEU A 1 92 ? 5.556 -1.539 -17.432 1.00 85.88 92 LEU A CA 1
ATOM 706 C C . LEU A 1 92 ? 6.873 -0.783 -17.646 1.00 85.88 92 LEU A C 1
ATOM 708 O O . LEU A 1 92 ? 7.035 -0.130 -18.669 1.00 85.88 92 LEU A O 1
ATOM 712 N N . LEU A 1 93 ? 7.798 -0.848 -16.685 1.00 82.50 93 LEU A N 1
ATOM 713 C CA . LEU A 1 93 ? 9.095 -0.157 -16.732 1.00 82.50 93 LEU A CA 1
ATOM 714 C C . LEU A 1 93 ? 10.228 -1.115 -17.130 1.00 82.50 93 LEU A C 1
ATOM 716 O O . LEU A 1 93 ? 11.327 -1.029 -16.571 1.00 82.50 93 LEU A O 1
ATOM 720 N N . ARG A 1 94 ? 9.924 -2.091 -17.989 1.00 65.69 94 ARG A N 1
ATOM 721 C CA . ARG A 1 94 ? 10.867 -3.103 -18.473 1.00 65.69 94 ARG A CA 1
ATOM 722 C C . ARG A 1 94 ? 11.577 -2.648 -19.739 1.00 65.69 94 ARG A C 1
ATOM 724 O O . ARG A 1 94 ? 10.913 -2.007 -20.580 1.00 65.69 94 ARG A O 1
#

pLDDT: mean 82.77, std 16.16, range [49.72, 96.81]

Secondary structure (DSSP, 8-state):
-HHHHHHHHHHHHHHHHHS-------HHHHHHHHHHHHHHHHHHHHHHHHHHHHHHHHH-GGGHHHHHHHHHHHHHHHHHHHHHHHHHHHHHT-